Protein AF-A0A7C4E2P6-F1 (afdb_monomer)

Solvent-accessible surface area (backbone atoms only — not comparable to full-atom values): 3245 Å² total; per-residue (Å²): 130,39,37,35,23,37,56,86,32,51,72,57,41,50,53,40,44,75,73,70,39,56,51,48,74,40,79,83,70,56,71,67,60,53,49,50,52,23,64,77,67,66,30,47,81,44,72,82,62,76,81,78,78,118

pLDDT: mean 90.73, std 9.99, range [47.31, 97.94]

Structure (mmCIF, N/CA/C/O backbone):
data_AF-A0A7C4E2P6-F1
#
_entry.id   AF-A0A7C4E2P6-F1
#
loop_
_atom_site.group_PDB
_atom_site.id
_atom_site.type_symbol
_atom_site.label_atom_id
_atom_site.label_alt_id
_atom_site.label_comp_id
_atom_site.label_asym_id
_atom_site.label_entity_id
_atom_site.label_seq_id
_atom_site.pdbx_PDB_ins_code
_atom_site.Cartn_x
_atom_site.Cartn_y
_atom_site.Cartn_z
_atom_site.occupancy
_atom_site.B_iso_or_equiv
_atom_site.auth_seq_id
_atom_site.auth_comp_id
_atom_site.auth_asym_id
_atom_site.auth_atom_id
_atom_site.pdbx_PDB_model_num
ATOM 1 N N . MET A 1 1 ? -13.481 -2.276 1.346 1.00 86.31 1 MET A N 1
ATOM 2 C CA . MET A 1 1 ? -12.089 -2.269 1.852 1.00 86.31 1 MET A CA 1
ATOM 3 C C . MET A 1 1 ? -11.217 -1.515 0.870 1.00 86.31 1 MET A C 1
ATOM 5 O O . MET A 1 1 ? -11.375 -1.729 -0.326 1.00 86.31 1 MET A O 1
ATOM 9 N N . LYS A 1 2 ? -10.353 -0.628 1.368 1.00 96.38 2 LYS A N 1
ATOM 10 C CA . LYS A 1 2 ? -9.394 0.135 0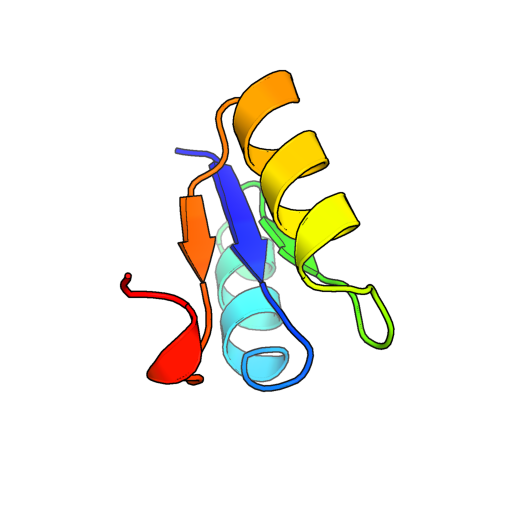.564 1.00 96.38 2 LYS A CA 1
ATOM 11 C C . LYS A 1 2 ? -7.983 -0.223 1.007 1.00 96.38 2 LYS A C 1
ATOM 13 O O . LYS A 1 2 ? -7.749 -0.386 2.202 1.00 96.38 2 LYS A O 1
ATOM 18 N N . PHE A 1 3 ? -7.057 -0.304 0.066 1.00 97.06 3 PHE A N 1
ATOM 19 C CA . PHE A 1 3 ? -5.672 -0.660 0.336 1.00 97.06 3 PHE A CA 1
ATOM 20 C C . PHE A 1 3 ? -4.7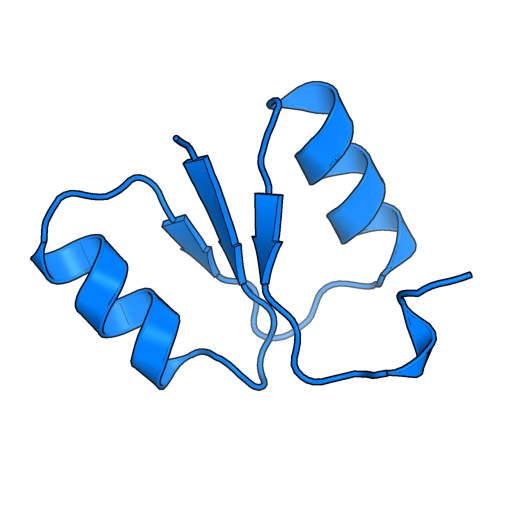13 0.454 -0.071 1.00 97.06 3 PHE A C 1
ATOM 22 O O . PHE A 1 3 ? -5.000 1.272 -0.955 1.00 97.06 3 PHE A O 1
ATOM 29 N N . ILE A 1 4 ? -3.555 0.462 0.572 1.00 96.00 4 ILE A N 1
ATOM 30 C CA . ILE A 1 4 ? -2.355 1.164 0.131 1.00 96.00 4 ILE A CA 1
ATOM 31 C C . ILE A 1 4 ? -1.199 0.164 0.172 1.00 96.00 4 ILE A C 1
ATOM 33 O O . ILE A 1 4 ? -1.015 -0.521 1.168 1.00 96.00 4 ILE A O 1
ATOM 37 N N . ALA A 1 5 ? -0.475 0.021 -0.932 1.00 94.88 5 ALA A N 1
ATOM 38 C CA . ALA A 1 5 ? 0.613 -0.934 -1.088 1.00 94.88 5 ALA A CA 1
ATOM 39 C C . ALA A 1 5 ? 1.938 -0.210 -1.335 1.00 94.88 5 ALA A C 1
ATOM 41 O O . ALA A 1 5 ? 2.004 0.744 -2.119 1.00 94.88 5 ALA A O 1
ATOM 42 N N . ASP A 1 6 ? 2.987 -0.701 -0.688 1.00 92.50 6 ASP A N 1
ATOM 43 C CA . ASP A 1 6 ? 4.355 -0.245 -0.902 1.00 92.50 6 ASP A CA 1
ATOM 44 C C . ASP A 1 6 ? 4.988 -0.836 -2.175 1.00 92.50 6 ASP A C 1
ATOM 46 O O . ASP A 1 6 ? 4.400 -1.655 -2.894 1.00 92.50 6 ASP A O 1
ATOM 50 N N . VAL A 1 7 ? 6.234 -0.437 -2.441 1.00 91.25 7 VAL A N 1
ATOM 51 C CA . VAL A 1 7 ? 7.027 -0.898 -3.588 1.00 91.25 7 VAL A CA 1
ATOM 52 C C . VAL A 1 7 ? 7.229 -2.418 -3.628 1.00 91.25 7 VAL A C 1
ATOM 54 O O . VAL A 1 7 ? 7.363 -2.990 -4.711 1.00 91.25 7 VAL A O 1
ATOM 57 N N . MET A 1 8 ? 7.201 -3.102 -2.481 1.00 88.94 8 MET A N 1
ATOM 58 C CA . MET A 1 8 ? 7.425 -4.549 -2.400 1.00 88.94 8 MET A CA 1
ATOM 59 C C . MET A 1 8 ? 6.221 -5.362 -2.867 1.00 88.94 8 MET A C 1
ATOM 61 O O . MET A 1 8 ? 6.354 -6.546 -3.195 1.00 88.94 8 MET A O 1
ATOM 65 N N . LEU A 1 9 ? 5.043 -4.740 -2.908 1.00 93.94 9 LEU A N 1
ATOM 66 C CA . LEU A 1 9 ? 3.783 -5.381 -3.262 1.00 93.94 9 LEU A CA 1
AT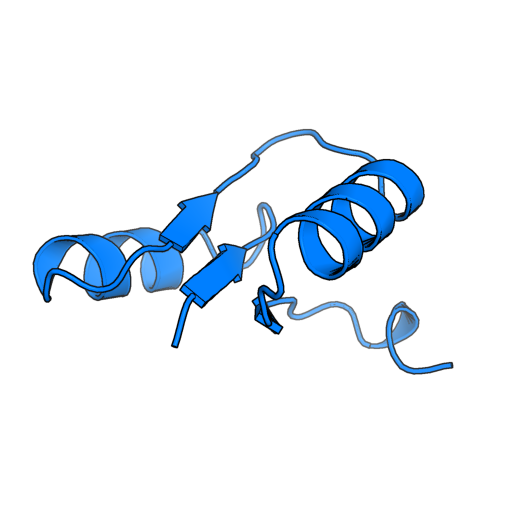OM 67 C C . LEU A 1 9 ? 3.182 -4.855 -4.570 1.00 93.94 9 LEU A C 1
ATOM 69 O O . LEU A 1 9 ? 1.992 -5.038 -4.814 1.00 93.94 9 LEU A O 1
ATOM 73 N N . GLY A 1 10 ? 3.994 -4.295 -5.475 1.00 92.38 10 GLY A N 1
ATOM 74 C CA . GLY A 1 10 ? 3.519 -3.784 -6.770 1.00 92.38 10 GLY A CA 1
ATOM 75 C C . GLY A 1 10 ? 2.770 -4.815 -7.628 1.00 92.38 10 GLY A C 1
ATOM 76 O O . GLY A 1 10 ? 1.753 -4.489 -8.242 1.00 92.38 10 GLY A O 1
ATOM 77 N N . GLY A 1 11 ? 3.208 -6.079 -7.619 1.00 95.62 11 GLY A N 1
ATOM 78 C CA . GLY A 1 11 ? 2.494 -7.168 -8.298 1.00 95.62 11 GLY A CA 1
ATOM 79 C C . GLY A 1 11 ? 1.111 -7.439 -7.694 1.00 95.62 11 GLY A C 1
ATOM 80 O O . GLY A 1 11 ? 0.131 -7.558 -8.424 1.00 95.62 11 GLY A O 1
ATOM 81 N N . LEU A 1 12 ? 1.011 -7.460 -6.362 1.00 95.81 12 LEU A N 1
ATOM 82 C CA . LEU A 1 12 ? -0.265 -7.628 -5.663 1.00 95.81 12 LEU A CA 1
ATOM 83 C C . LEU A 1 12 ? -1.191 -6.432 -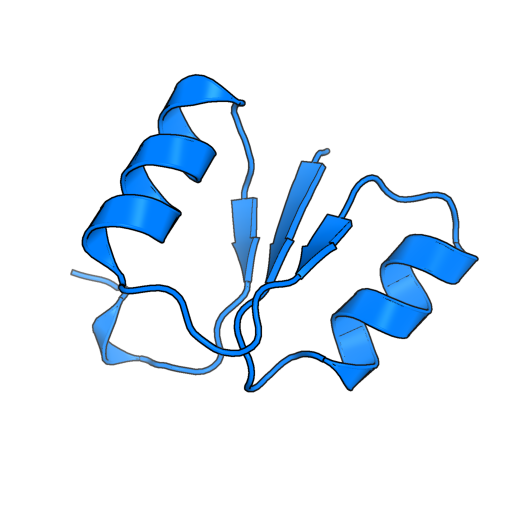5.912 1.00 95.81 12 LEU A C 1
ATOM 85 O O . LEU A 1 12 ? -2.359 -6.619 -6.238 1.00 95.81 12 LEU A O 1
ATOM 89 N N . ALA A 1 13 ? -0.659 -5.210 -5.841 1.00 96.06 13 ALA A N 1
ATOM 90 C CA . ALA A 1 13 ? -1.413 -3.994 -6.114 1.00 96.06 13 ALA A CA 1
ATOM 91 C C . ALA A 1 13 ? -2.008 -3.986 -7.530 1.00 96.06 13 ALA A C 1
ATOM 93 O O . ALA A 1 13 ? -3.144 -3.551 -7.719 1.00 96.06 13 ALA A O 1
ATOM 94 N N . LYS A 1 14 ? -1.273 -4.514 -8.521 1.00 96.75 14 LYS A N 1
ATOM 95 C CA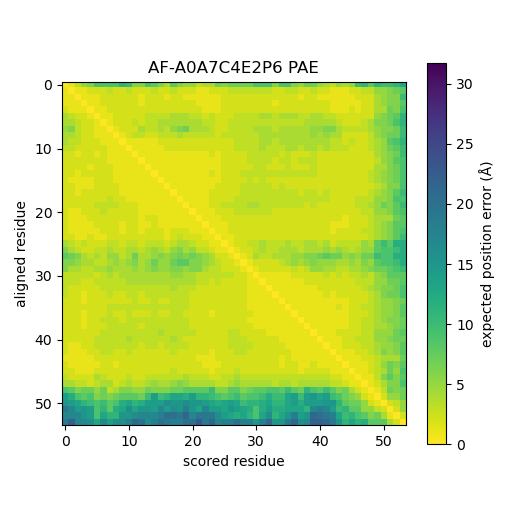 . LYS A 1 14 ? -1.782 -4.702 -9.885 1.00 96.75 14 LYS A CA 1
ATOM 96 C C . LYS A 1 14 ? -2.997 -5.633 -9.905 1.00 96.75 14 LYS A C 1
ATOM 98 O O . LYS A 1 14 ? -4.021 -5.252 -10.464 1.00 96.75 14 LYS A O 1
ATOM 103 N N . TYR A 1 15 ? -2.906 -6.810 -9.285 1.00 97.94 15 TYR A N 1
ATOM 104 C CA . TYR A 1 15 ? -4.024 -7.760 -9.251 1.00 97.94 15 TYR A CA 1
ATOM 105 C C . TYR A 1 15 ? -5.244 -7.200 -8.516 1.00 97.94 15 TYR A C 1
ATOM 107 O O . TYR A 1 15 ? -6.352 -7.294 -9.033 1.00 97.94 15 TYR A O 1
ATOM 115 N N . LEU A 1 16 ? -5.052 -6.547 -7.366 1.00 96.88 16 LEU A N 1
ATOM 116 C CA . LEU A 1 16 ? -6.149 -5.924 -6.620 1.00 96.88 16 LEU A CA 1
ATOM 117 C C . LEU A 1 16 ? -6.892 -4.882 -7.471 1.00 96.88 16 LEU A C 1
ATOM 119 O O . LEU A 1 16 ? -8.118 -4.905 -7.538 1.00 96.88 16 LEU A O 1
ATOM 123 N N . ARG A 1 17 ? -6.160 -4.026 -8.197 1.00 96.69 17 ARG A N 1
ATOM 124 C CA . ARG A 1 17 ? -6.763 -3.053 -9.125 1.00 96.69 17 ARG A CA 1
ATOM 125 C C . ARG A 1 17 ? -7.516 -3.720 -10.272 1.00 96.69 17 ARG A C 1
ATOM 127 O O . ARG A 1 17 ? -8.594 -3.255 -10.623 1.00 96.69 17 ARG A O 1
ATOM 134 N N . MET A 1 18 ? -6.974 -4.798 -10.844 1.00 97.94 18 MET A N 1
ATOM 135 C CA . MET A 1 18 ? -7.651 -5.558 -11.906 1.00 97.94 18 MET A CA 1
ATOM 136 C C . MET A 1 18 ? -8.971 -6.172 -11.427 1.00 97.94 18 MET A C 1
ATOM 138 O O . MET A 1 18 ? -9.915 -6.258 -12.202 1.00 97.94 18 MET A O 1
ATOM 142 N N . LEU A 1 19 ? -9.052 -6.547 -10.149 1.00 97.50 19 LEU A N 1
ATOM 143 C CA . LEU A 1 19 ? -10.275 -7.038 -9.510 1.00 97.50 19 LEU A CA 1
ATOM 144 C C . LEU A 1 19 ? -11.249 -5.913 -9.104 1.00 97.50 19 LEU A C 1
ATOM 146 O O . LEU A 1 19 ? -12.270 -6.191 -8.483 1.00 97.50 19 LEU A O 1
ATOM 150 N N . GLY A 1 20 ? -10.946 -4.649 -9.419 1.00 97.25 20 GLY A N 1
ATOM 151 C CA . GLY A 1 20 ? -11.779 -3.496 -9.061 1.00 97.25 20 GLY A CA 1
ATOM 152 C C . GLY A 1 20 ? -11.649 -3.049 -7.601 1.00 97.25 20 GLY A C 1
ATOM 153 O O . GLY A 1 20 ? -12.453 -2.251 -7.126 1.00 97.25 20 GLY A O 1
ATOM 154 N N . ILE A 1 21 ? -10.643 -3.539 -6.872 1.00 97.81 21 ILE A N 1
ATOM 155 C CA . ILE A 1 21 ? -10.414 -3.174 -5.473 1.00 97.81 21 ILE A CA 1
ATOM 156 C C . ILE A 1 21 ? -9.612 -1.869 -5.413 1.00 97.81 21 ILE A C 1
ATOM 158 O O . ILE A 1 21 ? -8.505 -1.781 -5.954 1.00 97.81 21 ILE A O 1
ATOM 162 N N . ASP A 1 22 ? -10.133 -0.872 -4.691 1.00 97.44 22 ASP A N 1
ATOM 163 C CA . ASP A 1 22 ? -9.459 0.414 -4.473 1.00 97.44 22 ASP A CA 1
ATOM 164 C C . ASP A 1 22 ? -8.115 0.202 -3.759 1.00 97.44 22 ASP A C 1
ATOM 166 O O . ASP A 1 22 ? -8.055 -0.058 -2.556 1.00 97.44 22 ASP A O 1
ATOM 170 N N . THR A 1 23 ? -7.030 0.314 -4.527 1.00 97.19 23 THR A N 1
ATOM 171 C CA . THR A 1 23 ? -5.664 0.073 -4.063 1.00 97.19 23 THR A CA 1
ATOM 172 C C . THR A 1 23 ? -4.738 1.179 -4.551 1.00 97.19 23 THR A C 1
ATOM 174 O O . THR A 1 23 ? -4.420 1.280 -5.7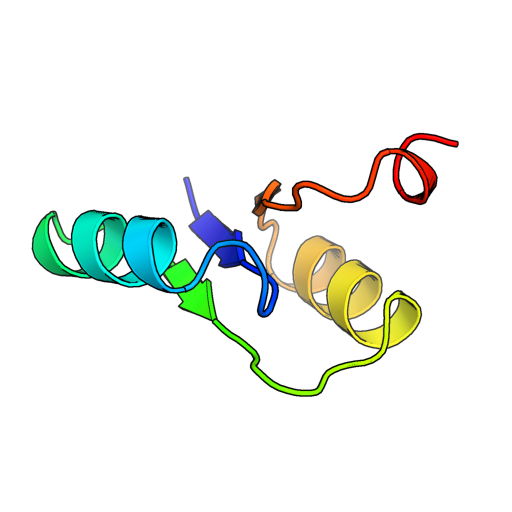43 1.00 97.19 23 THR A O 1
ATOM 177 N N . LYS A 1 24 ? -4.242 2.001 -3.627 1.00 95.75 24 LYS A N 1
ATOM 178 C CA . LYS A 1 24 ? -3.145 2.939 -3.895 1.00 95.75 24 LYS A CA 1
ATOM 179 C C . LYS A 1 24 ? -1.815 2.187 -3.893 1.00 95.75 24 LYS A C 1
ATOM 181 O O . LYS A 1 24 ? -1.643 1.238 -3.144 1.00 95.75 24 LYS A O 1
ATOM 186 N N . TYR A 1 25 ? -0.895 2.581 -4.764 1.00 94.94 25 TYR A N 1
ATOM 187 C CA . TYR A 1 25 ? 0.439 1.98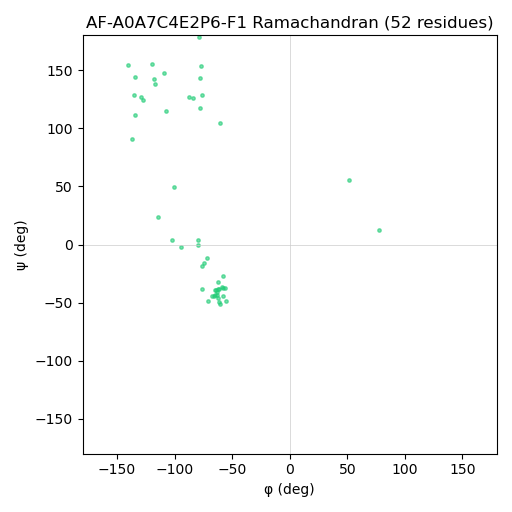8 -4.869 1.00 94.94 25 TYR A CA 1
ATOM 188 C C . TYR A 1 25 ? 1.440 3.119 -4.999 1.00 94.94 25 TYR A C 1
ATOM 190 O O . TYR A 1 25 ? 1.268 3.977 -5.869 1.00 94.94 25 TYR A O 1
ATOM 198 N N . TYR A 1 26 ? 2.474 3.092 -4.167 1.00 91.06 26 TYR A N 1
ATOM 199 C CA . TYR A 1 26 ? 3.530 4.089 -4.178 1.00 91.06 26 TYR A CA 1
ATOM 200 C C . TYR A 1 26 ? 4.886 3.404 -4.281 1.00 91.06 26 TYR A C 1
ATOM 202 O O . TYR A 1 26 ? 5.238 2.556 -3.467 1.00 91.06 26 TYR A O 1
ATOM 210 N N . LYS A 1 27 ? 5.654 3.794 -5.302 1.00 84.69 27 LYS A N 1
ATOM 211 C CA . LYS A 1 27 ? 7.006 3.271 -5.521 1.00 84.69 27 LYS A CA 1
ATOM 212 C C . LYS A 1 27 ? 8.020 3.890 -4.553 1.00 84.69 27 LYS A C 1
ATOM 214 O O . LYS A 1 27 ? 8.887 3.179 -4.075 1.00 84.69 27 LYS A O 1
ATOM 219 N N . ASN A 1 28 ? 7.879 5.187 -4.267 1.00 85.38 28 ASN A N 1
ATOM 220 C CA . ASN A 1 28 ? 8.743 5.951 -3.367 1.00 85.38 28 ASN A CA 1
ATOM 221 C C . ASN A 1 28 ? 7.866 6.852 -2.486 1.00 85.38 28 ASN A C 1
ATOM 223 O O . ASN A 1 28 ? 7.535 7.968 -2.879 1.00 85.38 28 ASN A O 1
ATOM 227 N N . ILE A 1 29 ? 7.458 6.350 -1.327 1.00 87.12 29 ILE A N 1
ATOM 228 C CA . ILE A 1 29 ? 6.791 7.123 -0.278 1.00 87.12 29 ILE A CA 1
ATOM 229 C C . ILE A 1 29 ? 7.447 6.743 1.045 1.00 87.12 29 ILE A C 1
ATOM 231 O O . ILE A 1 29 ? 7.855 5.594 1.210 1.00 87.12 29 ILE A O 1
ATOM 235 N N . ASP A 1 30 ? 7.597 7.696 1.955 1.00 88.25 30 ASP A N 1
ATOM 236 C CA . ASP A 1 30 ? 8.071 7.397 3.299 1.00 88.25 30 ASP A CA 1
ATOM 237 C C . ASP A 1 30 ? 6.956 6.769 4.150 1.00 88.25 30 ASP A C 1
ATOM 239 O O . ASP A 1 30 ? 5.764 7.017 3.935 1.00 88.25 30 ASP A O 1
ATOM 243 N N . ASP A 1 31 ? 7.349 5.982 5.149 1.00 86.88 31 ASP A N 1
ATOM 244 C CA . ASP A 1 31 ? 6.410 5.251 6.004 1.00 86.88 31 ASP A CA 1
ATOM 245 C C . ASP A 1 31 ? 5.431 6.182 6.734 1.00 86.88 31 ASP A C 1
ATOM 247 O O . ASP A 1 31 ? 4.253 5.850 6.870 1.00 86.88 31 ASP A O 1
ATOM 251 N N . LYS A 1 32 ? 5.872 7.376 7.164 1.00 91.00 32 LYS A N 1
ATOM 252 C CA . LYS A 1 32 ? 5.008 8.321 7.893 1.00 91.00 32 LYS A CA 1
ATOM 253 C C . LYS A 1 32 ? 3.906 8.866 6.994 1.00 91.00 32 LYS A C 1
ATOM 255 O O . LYS A 1 32 ? 2.751 8.921 7.410 1.00 91.00 32 LYS A O 1
ATOM 260 N N . SER A 1 33 ? 4.244 9.237 5.763 1.00 92.62 33 SER A N 1
ATOM 261 C CA . SER A 1 33 ? 3.259 9.668 4.772 1.00 92.62 33 SER A CA 1
ATOM 262 C C . SER A 1 33 ? 2.294 8.541 4.413 1.00 92.62 33 SER A C 1
ATOM 264 O O . SER A 1 33 ? 1.096 8.786 4.278 1.00 92.62 33 SER A O 1
ATOM 266 N N . MET A 1 34 ? 2.780 7.300 4.298 1.00 91.69 34 MET A N 1
ATOM 267 C CA . MET A 1 34 ? 1.921 6.144 4.032 1.00 91.69 34 MET A CA 1
ATOM 268 C C . MET A 1 34 ? 0.913 5.909 5.164 1.00 91.69 34 MET A C 1
ATOM 270 O O . MET A 1 34 ? -0.273 5.734 4.881 1.00 91.69 34 MET A O 1
ATOM 274 N N . VAL A 1 35 ? 1.365 5.964 6.424 1.00 93.00 35 VAL A N 1
ATOM 275 C CA . VAL A 1 35 ? 0.502 5.851 7.611 1.00 93.00 35 VAL A CA 1
ATOM 276 C C . VAL A 1 35 ? -0.522 6.976 7.638 1.00 93.00 35 VAL A C 1
ATOM 278 O O . VAL A 1 35 ? -1.716 6.694 7.707 1.00 93.00 35 VAL A O 1
ATOM 281 N N . LYS A 1 36 ? -0.093 8.226 7.455 1.00 95.50 36 LYS A N 1
ATOM 282 C CA . LYS A 1 36 ? -0.996 9.381 7.434 1.00 95.50 36 LYS A CA 1
ATOM 283 C C . LYS A 1 36 ? -2.112 9.231 6.393 1.00 95.50 36 LYS A C 1
ATOM 285 O O . LYS A 1 36 ? -3.281 9.376 6.727 1.00 95.50 36 LYS A O 1
ATOM 290 N N . ILE A 1 37 ? -1.772 8.871 5.152 1.00 94.56 37 ILE A N 1
ATOM 291 C CA . ILE A 1 37 ? -2.769 8.634 4.091 1.00 94.56 37 ILE A CA 1
ATOM 292 C C . ILE A 1 37 ? -3.694 7.470 4.463 1.00 94.56 37 ILE A C 1
ATOM 294 O O . ILE A 1 37 ? -4.887 7.500 4.161 1.00 94.56 37 ILE A O 1
ATOM 298 N N . SER A 1 38 ? -3.149 6.421 5.082 1.00 94.56 38 SER A N 1
ATOM 299 C CA . SER A 1 38 ? -3.938 5.262 5.490 1.00 94.56 38 SER A CA 1
ATOM 300 C C . SER A 1 38 ? -4.965 5.609 6.566 1.00 94.56 38 SER A C 1
ATOM 302 O O . SER A 1 38 ? -6.107 5.169 6.465 1.00 94.56 38 SER A O 1
ATOM 304 N N . GLU A 1 39 ? -4.602 6.458 7.526 1.00 95.94 39 GLU A N 1
ATOM 305 C CA . GLU A 1 39 ? -5.493 6.928 8.585 1.00 95.94 39 GLU A CA 1
ATOM 306 C C . GLU A 1 39 ? -6.544 7.895 8.029 1.00 95.94 39 GLU A C 1
ATOM 308 O O . GLU A 1 39 ? -7.739 7.693 8.244 1.00 95.94 39 GLU A O 1
ATOM 313 N N . GLU A 1 40 ? -6.122 8.894 7.245 1.00 97.25 40 GLU A N 1
ATOM 314 C CA . GLU A 1 40 ? -7.010 9.905 6.653 1.00 97.25 40 GLU A CA 1
ATOM 315 C C . GLU A 1 40 ? -8.049 9.289 5.704 1.00 97.25 40 GLU A C 1
ATOM 317 O O . GLU A 1 40 ? -9.206 9.710 5.678 1.00 97.25 40 GLU A O 1
ATOM 322 N N . GLU A 1 41 ? -7.664 8.274 4.924 1.00 96.75 41 GLU A N 1
ATOM 323 C CA . GLU A 1 41 ? -8.545 7.642 3.934 1.00 96.75 41 GLU A CA 1
ATOM 324 C C . GLU A 1 41 ? -9.137 6.301 4.381 1.00 96.75 41 GLU A C 1
ATOM 326 O O . GLU A 1 41 ? -9.838 5.650 3.594 1.00 96.75 41 GLU A O 1
ATOM 331 N N . ASN A 1 42 ? -8.864 5.891 5.623 1.00 96.25 42 ASN A N 1
ATOM 332 C CA . ASN A 1 42 ? -9.291 4.623 6.209 1.00 96.25 42 ASN A CA 1
ATOM 333 C C . ASN A 1 42 ? -8.919 3.416 5.313 1.00 96.25 42 ASN A C 1
ATOM 335 O O . ASN A 1 42 ? -9.768 2.646 4.845 1.00 96.25 42 ASN A O 1
ATOM 339 N N . ARG A 1 43 ? -7.622 3.310 4.993 1.00 96.38 43 ARG A N 1
ATOM 340 C CA . ARG A 1 43 ? -7.025 2.272 4.140 1.00 96.38 43 ARG A CA 1
ATOM 341 C C . ARG A 1 43 ? -6.176 1.315 4.961 1.00 96.38 43 ARG A C 1
ATOM 343 O O . ARG A 1 43 ? -5.492 1.709 5.893 1.00 96.38 43 ARG A O 1
ATOM 350 N N . ILE A 1 44 ? -6.141 0.062 4.531 1.00 95.50 44 ILE A N 1
ATOM 351 C CA . ILE A 1 44 ? -5.260 -0.958 5.097 1.00 95.50 44 ILE A CA 1
ATOM 352 C C . ILE A 1 44 ? -3.914 -0.902 4.369 1.00 95.50 44 ILE A C 1
ATOM 354 O O . ILE A 1 44 ? -3.871 -0.980 3.135 1.00 95.50 44 ILE A O 1
ATOM 358 N N . ILE A 1 45 ? -2.823 -0.785 5.127 1.00 94.62 45 ILE A N 1
ATOM 359 C CA . ILE A 1 45 ? -1.465 -0.843 4.583 1.00 94.62 45 ILE A CA 1
ATOM 360 C C . ILE A 1 45 ? -1.102 -2.293 4.265 1.00 94.62 45 ILE A C 1
ATOM 362 O O . ILE A 1 45 ? -1.214 -3.185 5.104 1.00 94.62 45 ILE A O 1
ATOM 366 N N . LEU A 1 46 ? -0.640 -2.516 3.040 1.00 93.31 46 LEU A N 1
ATOM 367 C CA . LEU A 1 46 ? -0.034 -3.753 2.589 1.00 93.31 46 LEU A CA 1
ATOM 368 C C . LEU A 1 46 ? 1.466 -3.510 2.425 1.00 93.31 46 LEU A C 1
ATOM 370 O O . LEU A 1 46 ? 1.896 -2.763 1.545 1.00 93.31 46 LEU A O 1
ATOM 374 N N . THR A 1 47 ? 2.254 -4.198 3.242 1.00 90.62 47 THR A N 1
ATOM 375 C CA . THR A 1 47 ? 3.715 -4.205 3.169 1.00 90.62 47 THR A CA 1
ATOM 376 C C . THR A 1 47 ? 4.246 -5.615 3.428 1.00 90.62 47 THR A C 1
ATOM 378 O O . THR A 1 47 ? 3.590 -6.435 4.075 1.00 90.62 47 THR A O 1
ATOM 381 N N . LYS A 1 48 ? 5.440 -5.916 2.911 1.00 87.19 48 LYS A N 1
ATOM 382 C CA . LYS A 1 48 ? 6.244 -7.073 3.342 1.00 87.19 48 LYS A CA 1
ATOM 383 C C . LYS A 1 48 ? 7.276 -6.709 4.415 1.00 87.19 48 LYS A C 1
ATOM 385 O O . LYS A 1 48 ? 7.980 -7.605 4.885 1.00 87.19 48 LYS A O 1
ATOM 390 N N . ASP A 1 49 ? 7.378 -5.436 4.802 1.00 82.69 49 ASP A N 1
ATOM 391 C CA . ASP A 1 49 ? 8.322 -4.990 5.819 1.00 82.69 49 ASP A CA 1
ATOM 392 C C . ASP A 1 49 ? 7.765 -5.347 7.193 1.00 82.69 49 ASP A C 1
ATOM 394 O O . ASP A 1 49 ? 6.719 -4.861 7.623 1.00 82.69 49 ASP A O 1
ATOM 398 N N . LYS A 1 50 ? 8.490 -6.195 7.919 1.00 72.69 50 LYS A N 1
ATOM 399 C CA . LYS A 1 50 ? 8.123 -6.567 9.288 1.00 72.69 50 LYS A CA 1
ATOM 400 C C . LYS A 1 50 ? 8.351 -5.426 10.284 1.00 72.69 50 LYS A C 1
ATOM 402 O O . LYS A 1 50 ? 7.886 -5.524 11.415 1.00 72.69 50 LYS A O 1
ATOM 407 N N . LYS A 1 51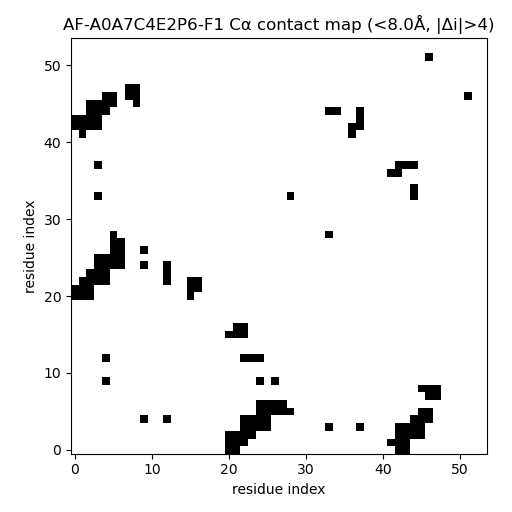 ? 9.049 -4.354 9.895 1.00 70.81 51 LYS A N 1
ATOM 408 C CA . LYS A 1 51 ? 9.312 -3.192 10.755 1.00 70.81 51 LYS A CA 1
ATOM 409 C C . LYS A 1 51 ? 8.096 -2.285 10.958 1.00 70.81 51 LYS A C 1
ATOM 411 O O . LYS A 1 51 ? 8.112 -1.514 11.909 1.00 70.81 51 LYS A O 1
ATOM 416 N N . MET A 1 52 ? 7.045 -2.405 10.139 1.00 62.94 52 MET A N 1
ATOM 417 C CA . MET A 1 52 ? 5.810 -1.616 10.291 1.00 62.94 52 MET A CA 1
ATOM 418 C C . MET A 1 52 ? 4.853 -2.145 11.381 1.00 62.94 52 MET A C 1
ATOM 420 O O . MET A 1 52 ? 3.799 -1.558 11.591 1.00 62.94 52 MET A O 1
ATOM 424 N N . VAL A 1 53 ? 5.184 -3.242 12.076 1.00 61.72 53 VAL A N 1
ATOM 425 C CA . VAL A 1 53 ? 4.305 -3.898 13.071 1.00 61.72 53 VAL A CA 1
ATOM 426 C C . VAL A 1 53 ? 4.704 -3.530 14.510 1.00 61.72 53 VAL A C 1
ATOM 428 O O . VAL A 1 53 ? 4.907 -4.412 15.340 1.00 61.72 53 VAL A O 1
ATOM 431 N N . LYS A 1 54 ? 4.877 -2.243 14.826 1.00 47.31 54 LYS A N 1
ATOM 432 C CA . LYS A 1 54 ? 5.203 -1.812 16.195 1.00 47.31 54 LYS A CA 1
ATOM 433 C C . LYS A 1 54 ? 4.202 -0.813 16.745 1.00 47.31 54 LYS A C 1
ATOM 435 O O . LYS A 1 54 ? 3.808 0.083 15.971 1.00 47.31 54 LYS A O 1
#

Secondary structure (DSSP, 8-state):
--EEE-GGGHHHHHHHHHTT--EEE-SS--HHHHHHHHHHTT-EEE-S-GGG--

Nearest PDB structures (foldseek):
  1o4w-assembly1_A-2  TM=4.271E-01  e=4.737E-01  Archaeoglobus fulgidus
  1usy-assembly1_H  TM=4.352E-01  e=1.253E+00  Thermotoga maritima MSB8
  8oy0-assembly1_H  TM=3.813E-01  e=1.169E+00  Acinetobacter baumannii ATCC 17978
  5hw4-assembly2_C-2  TM=4.186E-01  e=4.086E+00  Escherichia coli K-12
  1ve4-assembly1_A  TM=4.329E-01  e=3.556E+00  Thermus thermophilus

Mean predicted aligned error: 3.73 Å

Radius of gyration: 10.46 Å; Cα contacts (8 Å, |Δ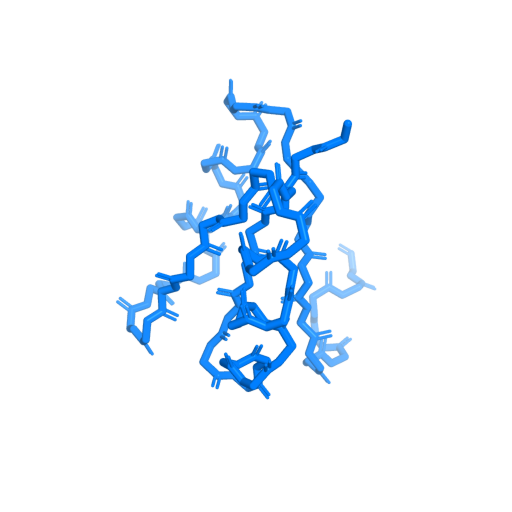i|>4): 72; chains: 1; bounding box: 21×18×28 Å

Foldseek 3Di:
DAAEEELVCPVVQVVCVVVVHHYHYDDDDDPVVVVVCCVVVVHDYDDPDPVVVD

Sequence (54 aa):
MKFIADVMLGGLAKYLRMLGIDTKYYKNIDDKSMVKISEEENRIILTKDKKMVK